Protein AF-A0A352CC94-F1 (afdb_monomer)

Sequence (134 aa):
MTLGPFAVESFPVRHPGGACGFVVEVGARRITFVTDHEHGDASADSIVCDRMVGADLVLYDATFTEAELAARKGWGHSTAEAALAFRQQSGAERMVLIHHEPSRVDADLAALEADITARDPRVRLARGGEKLAL

Nearest PDB structures (foldseek):
  4gcw-assembly1_A  TM=8.426E-01  e=3.635E-06  Bacillus subtilis subsp. subtilis str. 168
  1y44-assembly1_A  TM=7.702E-01  e=6.721E-07  Bacillus subtilis
  2cbn-assembly1_A-2  TM=8.608E-01  e=1.842E-05  Escherichia coli
  2fk6-assembly1_A-2  TM=8.107E-01  e=1.169E-05  Bacillus subtilis
  8z0p-assembly1_A  TM=7.702E-01  e=5.749E-04  Homo sapiens

Structure (mmCIF, N/CA/C/O backbone):
data_AF-A0A352CC94-F1
#
_entry.id   AF-A0A352CC94-F1
#
loop_
_atom_site.group_PDB
_atom_site.id
_atom_site.type_symbol
_atom_site.label_atom_id
_atom_site.label_alt_id
_atom_site.label_comp_id
_atom_site.label_asym_id
_atom_site.label_entity_id
_atom_site.label_seq_id
_atom_site.pdbx_PDB_ins_code
_atom_site.Cartn_x
_atom_site.Cartn_y
_atom_site.Cartn_z
_atom_site.occupancy
_atom_site.B_iso_or_equiv
_atom_site.auth_seq_id
_atom_site.auth_comp_id
_atom_site.auth_asym_id
_atom_site.auth_atom_id
_atom_site.pdbx_PDB_model_num
ATOM 1 N N . MET A 1 1 ? -7.612 14.797 13.114 1.00 93.69 1 MET A N 1
ATOM 2 C CA . MET A 1 1 ? -8.885 15.550 13.220 1.00 93.69 1 MET A CA 1
ATOM 3 C C . MET A 1 1 ? -10.036 14.572 13.39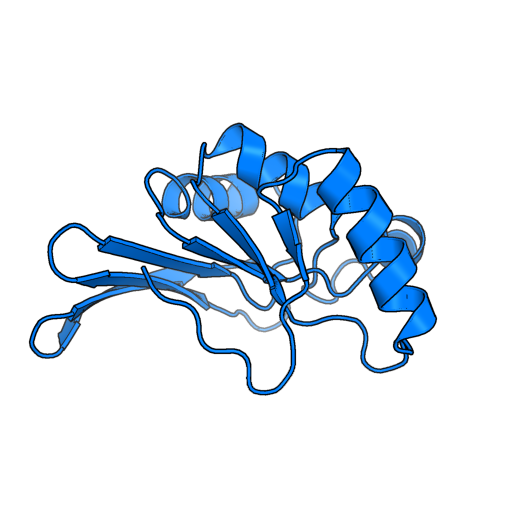3 1.00 93.69 1 MET A C 1
ATOM 5 O O . MET A 1 1 ? -9.864 13.406 13.066 1.00 93.69 1 MET A O 1
ATOM 9 N N . THR A 1 2 ? -11.195 15.024 13.865 1.00 96.75 2 THR A N 1
ATOM 10 C CA . THR A 1 2 ? -12.393 14.178 13.977 1.00 96.75 2 THR A CA 1
ATOM 11 C C . THR A 1 2 ? -13.471 14.697 13.035 1.00 96.75 2 THR A C 1
ATOM 13 O O . THR A 1 2 ? -13.747 15.895 13.020 1.00 96.75 2 THR A O 1
ATOM 16 N N . LEU A 1 3 ? -14.072 13.802 12.253 1.00 95.56 3 LEU A N 1
ATOM 17 C CA . LEU A 1 3 ? -15.152 14.082 11.311 1.00 95.56 3 LEU A CA 1
ATOM 18 C C . LEU A 1 3 ? -16.326 13.154 11.638 1.00 95.56 3 LEU A C 1
ATOM 20 O O . LEU A 1 3 ? -16.365 12.006 11.207 1.00 95.56 3 LEU A O 1
ATOM 24 N N . GLY A 1 4 ? -17.276 13.627 12.447 1.00 96.62 4 GLY A N 1
ATOM 25 C CA . GLY A 1 4 ? -18.355 12.773 12.951 1.00 96.62 4 GLY A CA 1
ATOM 26 C C . GLY A 1 4 ? -17.798 11.590 13.763 1.00 96.62 4 GLY A C 1
ATOM 27 O O . GLY A 1 4 ? -17.038 11.833 14.699 1.00 96.62 4 GLY A O 1
ATOM 28 N N . PRO A 1 5 ? -18.142 10.327 13.436 1.00 96.75 5 PRO A N 1
ATOM 29 C CA . PRO A 1 5 ? -17.634 9.156 14.154 1.00 96.75 5 PRO A CA 1
ATOM 30 C C . PRO A 1 5 ? -16.203 8.755 13.752 1.00 96.75 5 PRO A C 1
ATOM 32 O O . PRO A 1 5 ? -1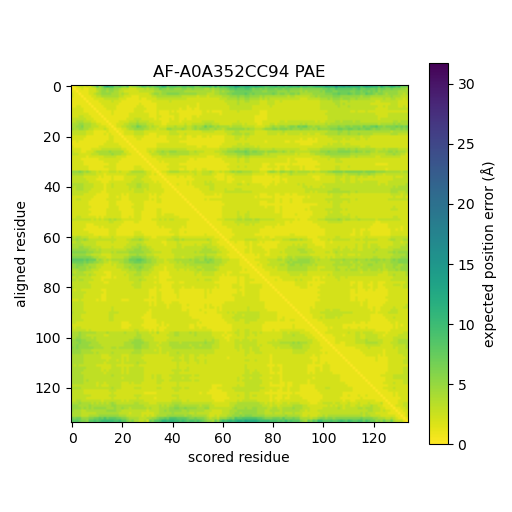5.682 7.783 14.295 1.00 96.75 5 PRO A O 1
ATOM 35 N N . PHE A 1 6 ? -15.584 9.455 12.795 1.00 97.94 6 PHE A N 1
ATOM 36 C CA . PHE A 1 6 ? -14.281 9.097 12.242 1.00 97.94 6 PHE A CA 1
ATOM 37 C C . PHE A 1 6 ? -13.164 9.929 12.874 1.00 97.94 6 PHE A C 1
ATOM 39 O O . PHE A 1 6 ? -13.202 11.162 12.823 1.00 97.94 6 PHE A O 1
ATOM 46 N N . ALA A 1 7 ? -12.139 9.272 13.411 1.00 98.31 7 ALA A N 1
ATOM 47 C CA . ALA A 1 7 ? -10.855 9.906 13.683 1.00 98.31 7 ALA A CA 1
ATOM 48 C C . ALA A 1 7 ? -9.952 9.740 12.455 1.00 98.31 7 ALA A C 1
ATOM 50 O O . ALA A 1 7 ? -9.798 8.639 11.937 1.00 98.31 7 ALA A O 1
ATOM 51 N N . VAL A 1 8 ? -9.395 10.845 11.961 1.00 98.38 8 VAL A N 1
ATOM 52 C CA . VAL A 1 8 ? -8.564 10.878 10.753 1.00 98.38 8 VAL A CA 1
ATOM 53 C C . VAL A 1 8 ? -7.216 11.512 11.076 1.00 98.38 8 VAL A C 1
ATOM 55 O O . VAL A 1 8 ? -7.152 12.669 11.507 1.00 98.38 8 VAL A O 1
ATOM 58 N N . GLU A 1 9 ? -6.139 10.777 10.842 1.00 98.25 9 GLU A N 1
ATOM 59 C CA . GLU A 1 9 ? -4.757 11.250 10.921 1.00 98.25 9 GLU A CA 1
ATOM 60 C C . GLU A 1 9 ? -4.141 11.219 9.521 1.00 98.25 9 GLU A C 1
ATOM 62 O O . GLU A 1 9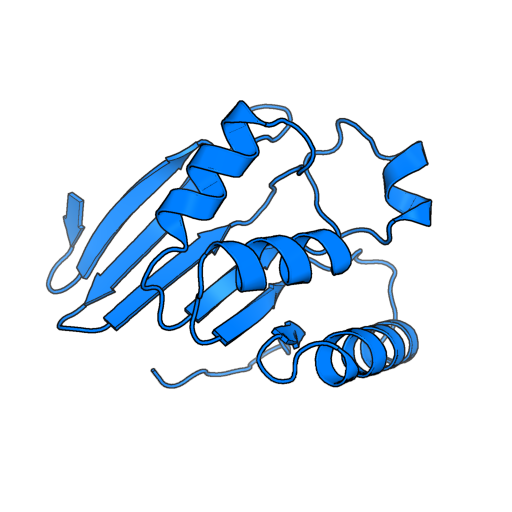 ? -4.288 10.236 8.807 1.00 98.25 9 GLU A O 1
ATOM 67 N N . SER A 1 10 ? -3.438 12.276 9.126 1.00 98.25 10 SER A N 1
ATOM 68 C CA . SER A 1 10 ? -2.575 12.256 7.941 1.00 98.25 10 SER A CA 1
ATOM 69 C C . SER A 1 10 ? -1.116 12.101 8.359 1.00 98.25 10 SER A C 1
ATOM 71 O O . SER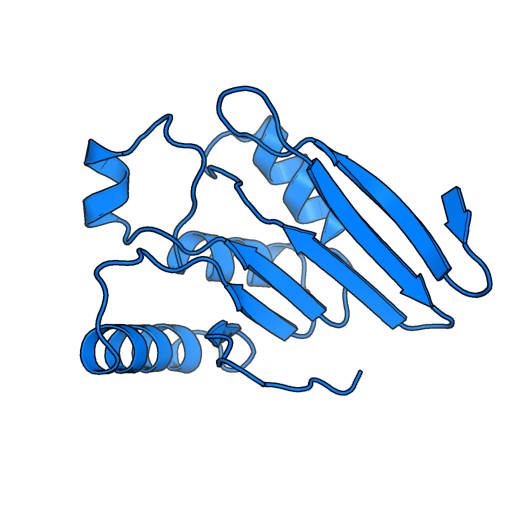 A 1 10 ? -0.705 12.701 9.354 1.00 98.25 10 SER A O 1
ATOM 73 N N . PHE A 1 11 ? -0.317 11.397 7.567 1.00 98.31 11 PHE A N 1
ATOM 74 C CA . PHE A 1 11 ? 1.129 11.265 7.767 1.00 98.31 11 PHE A CA 1
ATOM 75 C C . PHE A 1 11 ? 1.872 11.436 6.435 1.00 98.31 11 PHE A C 1
ATOM 77 O O . PHE A 1 11 ? 1.293 11.172 5.379 1.00 98.31 11 PHE A O 1
ATOM 84 N N . PRO A 1 12 ? 3.129 11.912 6.448 1.00 98.06 12 PRO A N 1
ATOM 85 C CA . PRO A 1 12 ? 3.893 12.076 5.219 1.00 98.06 12 PRO A CA 1
ATOM 86 C C . PRO A 1 12 ? 4.249 10.714 4.618 1.00 98.06 12 PRO A C 1
ATOM 88 O O . PRO A 1 12 ? 4.604 9.784 5.342 1.00 98.06 12 PRO A O 1
ATOM 91 N N . VAL A 1 13 ? 4.209 10.627 3.291 1.00 98.12 13 VAL A N 1
ATOM 92 C CA . VAL A 1 13 ? 4.804 9.523 2.528 1.00 98.12 13 VAL A CA 1
ATOM 93 C C . VAL A 1 13 ? 5.896 10.063 1.609 1.00 98.12 13 VAL A C 1
ATOM 95 O O . VAL A 1 13 ? 5.963 11.261 1.316 1.00 98.12 13 VAL A O 1
ATOM 98 N N . ARG A 1 14 ? 6.791 9.180 1.166 1.00 97.81 14 ARG A N 1
ATOM 99 C CA . ARG A 1 14 ? 7.884 9.539 0.258 1.00 97.81 14 ARG A CA 1
ATOM 100 C C . ARG A 1 14 ? 7.396 9.565 -1.192 1.00 97.81 14 ARG A C 1
ATOM 102 O O . ARG A 1 14 ? 7.322 8.518 -1.819 1.00 97.81 14 ARG A O 1
ATOM 109 N N . HIS A 1 15 ? 7.135 10.762 -1.713 1.00 97.19 15 HIS A N 1
ATOM 110 C CA . HIS A 1 15 ? 6.757 11.004 -3.108 1.00 97.19 15 HIS A CA 1
ATOM 111 C C . HIS A 1 15 ? 7.392 12.301 -3.635 1.00 97.19 15 HIS A C 1
ATOM 113 O O . HIS A 1 15 ? 7.494 13.273 -2.874 1.00 97.19 15 HIS A O 1
ATOM 119 N N . PRO A 1 16 ? 7.777 12.388 -4.920 1.00 95.94 16 PRO A N 1
ATOM 120 C CA . PRO A 1 16 ? 8.138 13.655 -5.553 1.00 95.94 16 PRO A CA 1
ATOM 121 C C . PRO A 1 16 ? 7.040 14.711 -5.390 1.00 95.94 16 PRO A C 1
ATOM 123 O O . PRO A 1 16 ? 5.868 14.450 -5.640 1.00 95.94 16 PRO A O 1
ATOM 126 N N . GLY A 1 17 ? 7.413 15.914 -4.954 1.00 93.69 17 GLY A N 1
ATOM 127 C CA . GLY A 1 17 ? 6.447 16.987 -4.675 1.00 93.69 17 GLY A CA 1
ATOM 128 C C . GLY A 1 17 ? 5.679 16.837 -3.354 1.00 93.69 17 GLY A C 1
ATOM 129 O O . GLY A 1 17 ? 4.968 17.763 -2.972 1.00 93.69 17 GLY A O 1
ATOM 130 N N . GLY A 1 18 ? 5.890 15.737 -2.625 1.00 93.88 18 GLY A N 1
ATOM 131 C CA . GLY A 1 18 ? 5.210 15.423 -1.375 1.00 93.88 18 GLY A CA 1
ATOM 132 C C . GLY A 1 18 ? 3.826 14.808 -1.589 1.00 93.88 18 GLY A C 1
ATOM 133 O O . GLY A 1 18 ? 3.093 15.174 -2.501 1.00 93.88 18 GLY A O 1
ATOM 134 N N . ALA A 1 19 ? 3.469 13.880 -0.707 1.00 96.62 19 ALA A N 1
ATOM 135 C CA . ALA A 1 19 ? 2.139 13.293 -0.609 1.00 96.62 19 ALA A CA 1
ATOM 136 C C . ALA A 1 19 ? 1.869 12.900 0.852 1.00 96.62 19 ALA A C 1
ATOM 138 O O . ALA A 1 19 ? 2.759 12.977 1.712 1.00 96.62 19 ALA A O 1
ATOM 139 N N . CYS A 1 20 ? 0.639 12.492 1.150 1.00 97.38 20 CYS A N 1
ATOM 140 C CA . CYS A 1 20 ? 0.277 11.988 2.466 1.00 97.38 20 CYS A CA 1
ATOM 141 C C . CYS A 1 20 ? -0.511 10.683 2.382 1.00 97.38 20 CYS A C 1
ATOM 143 O O . CYS A 1 20 ? -1.341 10.487 1.498 1.00 97.38 20 CYS A O 1
ATOM 145 N N . GLY A 1 21 ? -0.260 9.818 3.359 1.00 98.38 21 GLY A N 1
ATOM 146 C CA . GLY A 1 21 ? -1.147 8.723 3.705 1.00 98.38 21 GLY A CA 1
ATOM 147 C C . GLY A 1 21 ? -2.143 9.153 4.778 1.00 98.38 21 GLY A C 1
ATOM 148 O O . GLY A 1 21 ? -1.998 10.208 5.409 1.00 98.38 21 GLY A O 1
ATOM 149 N N . PHE A 1 22 ? -3.150 8.315 5.007 1.00 98.50 22 PHE A N 1
ATOM 150 C CA . PHE A 1 22 ? -4.188 8.558 6.006 1.00 98.50 22 PHE A CA 1
ATOM 151 C C . PHE A 1 22 ? -4.422 7.335 6.880 1.00 98.50 22 PHE A C 1
ATOM 153 O O . PHE A 1 22 ? -4.489 6.217 6.385 1.00 98.50 22 PHE A O 1
ATOM 160 N N . VAL A 1 23 ? -4.615 7.547 8.175 1.00 98.69 23 VAL A N 1
ATOM 161 C CA . VAL A 1 23 ? -5.233 6.573 9.073 1.00 98.69 23 VAL A CA 1
ATOM 162 C C . VAL A 1 23 ? -6.651 7.043 9.361 1.00 98.69 23 VAL A C 1
ATOM 164 O O . VAL A 1 23 ? -6.862 8.203 9.719 1.00 98.69 23 VAL A O 1
ATOM 167 N N . VAL A 1 24 ? -7.617 6.145 9.205 1.00 98.50 24 VAL A N 1
ATOM 168 C CA . VAL A 1 24 ? -9.025 6.378 9.521 1.00 98.50 24 VAL A CA 1
ATOM 169 C C . VAL A 1 24 ? -9.474 5.348 10.542 1.00 98.50 24 VAL A C 1
ATOM 171 O O . VAL A 1 24 ? -9.417 4.146 10.288 1.00 98.50 24 VAL A O 1
ATOM 174 N N . GLU A 1 25 ? -9.960 5.823 11.680 1.00 98.38 25 GLU A N 1
ATOM 175 C CA . GLU A 1 25 ? -10.480 4.988 12.755 1.00 98.38 25 GLU A CA 1
ATOM 176 C C . GLU A 1 25 ? -11.963 5.265 12.989 1.00 98.38 25 GLU A C 1
ATOM 178 O O . GLU A 1 25 ? -12.409 6.416 12.993 1.00 98.38 25 GLU A O 1
ATOM 183 N N . VAL A 1 26 ? -12.735 4.199 13.197 1.00 96.88 26 VAL A N 1
ATOM 184 C CA . VAL A 1 26 ? -14.157 4.261 13.551 1.00 96.88 26 VAL A CA 1
ATOM 185 C C . VAL A 1 26 ? -14.513 3.115 14.490 1.00 96.88 26 VAL A C 1
ATOM 187 O O . VAL A 1 26 ? -14.405 1.936 14.150 1.00 96.88 26 VAL A O 1
ATOM 190 N N . GLY A 1 27 ? -14.948 3.454 15.705 1.00 95.19 27 GLY A N 1
ATOM 191 C CA . GLY A 1 27 ? -15.145 2.456 16.756 1.00 95.19 27 GLY A CA 1
ATOM 192 C C . GLY A 1 27 ? -13.845 1.698 17.039 1.00 95.19 27 GLY A C 1
ATOM 193 O O . GLY A 1 27 ? -12.853 2.310 17.415 1.00 95.19 27 GLY A O 1
ATOM 194 N N . ALA A 1 28 ? -13.860 0.377 16.849 1.00 95.44 28 ALA A N 1
ATOM 195 C CA . ALA A 1 28 ? -12.685 -0.484 17.011 1.00 95.44 28 ALA A CA 1
ATOM 196 C C . ALA A 1 28 ? -11.955 -0.791 15.689 1.00 95.44 28 ALA A C 1
ATOM 198 O O . ALA A 1 28 ? -11.066 -1.635 15.685 1.00 95.44 28 ALA A O 1
ATOM 199 N N . ARG A 1 29 ? -12.359 -0.168 14.572 1.00 97.69 29 ARG A N 1
ATOM 200 C CA . ARG A 1 29 ? -11.790 -0.424 13.243 1.00 97.69 29 ARG A CA 1
ATOM 201 C C . ARG A 1 29 ? -10.787 0.642 12.850 1.00 97.69 29 ARG A C 1
ATOM 203 O O . ARG A 1 29 ? -11.046 1.824 13.074 1.00 97.69 29 ARG A O 1
ATOM 210 N N . ARG A 1 30 ? -9.707 0.226 12.194 1.00 98.25 30 ARG A N 1
ATOM 211 C CA . ARG A 1 30 ? -8.605 1.064 11.723 1.00 98.25 30 ARG A CA 1
ATOM 212 C C . ARG A 1 30 ? -8.219 0.707 10.289 1.00 98.25 30 ARG A C 1
ATOM 214 O O . ARG A 1 30 ? -7.871 -0.432 9.986 1.00 98.25 30 ARG A O 1
ATOM 221 N N . ILE A 1 31 ? -8.250 1.705 9.411 1.00 98.50 31 ILE A N 1
ATOM 222 C CA . ILE A 1 31 ? -7.849 1.595 8.006 1.00 98.50 31 ILE A CA 1
ATOM 223 C C . ILE A 1 31 ? -6.663 2.519 7.764 1.00 98.50 31 ILE A C 1
ATOM 225 O O . ILE A 1 31 ? -6.732 3.694 8.122 1.00 98.50 31 ILE A O 1
ATOM 229 N N . THR A 1 32 ? -5.622 2.024 7.102 1.00 98.75 32 THR A N 1
ATOM 230 C CA . THR A 1 32 ? -4.474 2.843 6.697 1.00 98.75 32 THR A CA 1
ATOM 231 C C . THR A 1 32 ? -4.375 2.906 5.176 1.00 98.75 32 THR A C 1
ATOM 233 O O . THR A 1 32 ? -4.317 1.888 4.497 1.00 98.75 32 THR A O 1
ATOM 236 N N . PHE A 1 33 ? -4.358 4.115 4.631 1.00 98.38 33 PHE A N 1
ATOM 237 C CA . PHE A 1 33 ? -4.185 4.419 3.218 1.00 98.38 33 PHE A CA 1
ATOM 238 C C . PHE A 1 33 ? -2.750 4.887 2.992 1.00 98.38 33 PHE A C 1
ATOM 240 O O . PHE A 1 33 ? -2.323 5.886 3.571 1.00 98.38 33 PHE A O 1
ATOM 247 N N . VAL A 1 34 ? -2.023 4.169 2.144 1.00 98.38 34 VAL A N 1
ATOM 248 C CA . VAL A 1 34 ? -0.647 4.451 1.734 1.00 98.38 34 VAL A CA 1
ATOM 249 C C . VAL A 1 34 ? -0.608 4.436 0.208 1.00 98.38 34 VAL A C 1
ATOM 251 O O . VAL A 1 34 ? -0.243 3.445 -0.418 1.00 98.38 34 VAL A O 1
ATOM 254 N N . THR A 1 35 ? -1.059 5.525 -0.399 1.00 93.88 35 THR A N 1
ATOM 255 C CA . THR A 1 35 ? -0.897 5.773 -1.838 1.00 93.88 35 THR A CA 1
ATOM 256 C C . THR A 1 35 ? 0.409 6.511 -2.080 1.00 93.88 35 THR A C 1
ATOM 258 O O . THR A 1 35 ? 0.853 7.228 -1.181 1.00 93.88 35 THR A O 1
ATOM 261 N N . ASP A 1 36 ? 0.975 6.398 -3.283 1.00 95.94 36 ASP A N 1
ATOM 262 C CA . ASP A 1 36 ? 2.041 7.291 -3.741 1.00 95.94 36 ASP A CA 1
ATOM 263 C C . ASP A 1 36 ? 3.232 7.307 -2.763 1.00 95.94 36 ASP A C 1
ATOM 265 O O . ASP A 1 36 ? 3.682 8.352 -2.298 1.00 95.94 36 ASP A O 1
ATOM 269 N N . HIS A 1 37 ? 3.710 6.120 -2.382 1.00 97.81 37 HIS A N 1
ATOM 270 C CA . HIS A 1 37 ? 4.876 5.960 -1.518 1.00 97.81 37 HIS A CA 1
ATOM 271 C C . HIS A 1 37 ? 5.976 5.172 -2.227 1.00 97.81 37 HIS A C 1
ATOM 273 O O . HIS A 1 37 ? 5.762 4.036 -2.633 1.00 97.81 37 HIS A O 1
ATOM 279 N N . GLU A 1 38 ? 7.179 5.741 -2.298 1.00 98.00 38 GLU A N 1
ATOM 280 C CA . GLU A 1 38 ? 8.391 5.033 -2.707 1.00 98.00 38 GLU A CA 1
ATOM 281 C C . GLU A 1 38 ? 9.125 4.474 -1.491 1.00 98.00 38 GLU A C 1
ATOM 283 O O . GLU A 1 38 ? 9.776 5.222 -0.745 1.00 98.00 38 GLU A O 1
ATOM 288 N N . HIS A 1 39 ? 9.052 3.157 -1.326 1.00 97.44 39 HIS A N 1
ATOM 289 C CA . HIS A 1 39 ? 9.799 2.440 -0.298 1.00 97.44 39 HIS A CA 1
ATOM 290 C C . HIS A 1 39 ? 11.321 2.485 -0.532 1.00 97.44 39 HIS A C 1
ATOM 292 O O . HIS A 1 39 ? 11.814 2.852 -1.606 1.00 97.44 39 HIS A O 1
ATOM 298 N N . GLY A 1 40 ? 12.085 2.084 0.481 1.00 96.25 40 GLY A N 1
ATOM 29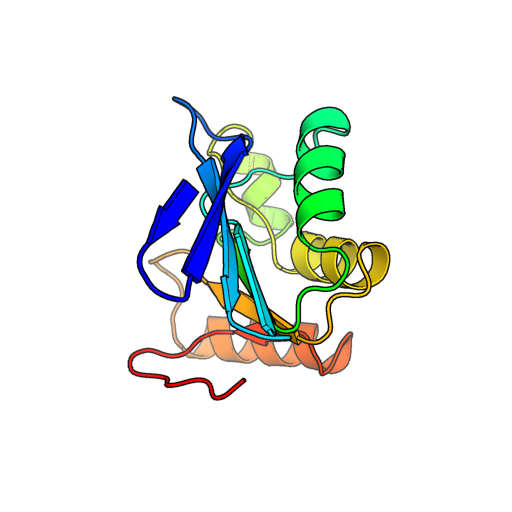9 C CA . GLY A 1 40 ? 13.543 1.985 0.433 1.00 96.25 40 GLY A CA 1
ATOM 300 C C . GLY A 1 40 ? 14.271 3.155 1.093 1.00 96.25 40 GLY A C 1
ATOM 301 O O . GLY A 1 40 ? 15.501 3.199 1.049 1.00 96.25 40 GLY A O 1
ATOM 302 N N . ASP A 1 41 ? 13.543 4.083 1.720 1.00 97.25 41 ASP A N 1
ATOM 303 C CA . ASP A 1 41 ? 14.115 5.067 2.639 1.00 97.25 41 ASP A CA 1
ATOM 304 C C . ASP A 1 41 ? 13.733 4.702 4.072 1.00 97.25 41 ASP A C 1
ATOM 306 O O . ASP A 1 41 ? 12.566 4.768 4.443 1.00 97.25 41 ASP A O 1
ATOM 310 N N . ALA A 1 42 ? 14.720 4.368 4.904 1.00 97.69 42 ALA A N 1
ATOM 311 C CA . ALA A 1 42 ? 14.464 3.842 6.244 1.00 97.69 42 ALA A CA 1
ATOM 312 C C . ALA A 1 42 ? 13.608 4.772 7.125 1.00 97.69 42 ALA A C 1
ATOM 314 O O . ALA A 1 42 ? 12.839 4.292 7.959 1.00 97.69 42 ALA A O 1
ATOM 315 N N . SER A 1 43 ? 13.729 6.093 6.958 1.00 97.69 43 SER A N 1
ATOM 316 C CA . SER A 1 43 ? 12.972 7.050 7.766 1.00 97.69 43 SER A CA 1
ATOM 317 C C . SER A 1 43 ? 11.509 7.128 7.331 1.00 97.69 43 SER A C 1
ATOM 319 O O . SER A 1 43 ? 10.614 7.071 8.176 1.00 97.69 43 SER A O 1
ATOM 321 N N . ALA A 1 44 ? 11.259 7.190 6.022 1.00 97.69 44 ALA A N 1
ATOM 322 C CA . ALA A 1 44 ? 9.913 7.192 5.466 1.00 97.69 44 ALA A CA 1
ATOM 323 C C . ALA A 1 44 ? 9.213 5.846 5.691 1.00 97.69 44 ALA A C 1
ATOM 325 O O . ALA A 1 44 ? 8.064 5.814 6.132 1.00 97.69 44 ALA A O 1
ATOM 326 N N . ASP A 1 45 ? 9.928 4.747 5.462 1.00 98.44 45 ASP A N 1
ATOM 327 C CA . ASP A 1 45 ? 9.426 3.387 5.622 1.00 98.44 45 ASP A CA 1
ATOM 328 C C . ASP A 1 45 ? 9.013 3.126 7.079 1.00 98.44 45 ASP A C 1
ATOM 330 O O . ASP A 1 45 ? 7.956 2.549 7.331 1.00 98.44 45 ASP A O 1
ATOM 334 N N . SER A 1 46 ? 9.785 3.613 8.061 1.00 98.44 46 SER A N 1
ATOM 335 C CA . SER A 1 46 ? 9.413 3.507 9.480 1.00 98.44 46 SER A CA 1
ATOM 336 C C . SER A 1 46 ? 8.100 4.230 9.781 1.00 98.44 46 SER A C 1
ATOM 338 O O . SER A 1 46 ? 7.238 3.666 10.449 1.00 98.44 46 SER A O 1
ATOM 340 N N . ILE A 1 47 ? 7.913 5.450 9.263 1.00 98.44 47 ILE A N 1
ATOM 341 C CA . ILE A 1 47 ? 6.678 6.225 9.468 1.00 98.44 47 ILE A CA 1
ATOM 342 C C . ILE A 1 47 ? 5.472 5.467 8.905 1.00 98.44 47 ILE A C 1
ATOM 344 O O . ILE A 1 47 ? 4.438 5.362 9.568 1.00 98.44 47 ILE A O 1
ATOM 348 N N . VAL A 1 48 ? 5.609 4.923 7.694 1.00 98.62 48 VAL A N 1
ATOM 349 C CA . VAL A 1 48 ? 4.558 4.146 7.030 1.00 98.62 48 VAL A CA 1
ATOM 350 C C . VAL A 1 48 ? 4.246 2.877 7.819 1.00 98.62 48 VAL A C 1
ATOM 352 O O . VAL A 1 48 ? 3.084 2.629 8.148 1.00 98.62 48 VAL A O 1
ATOM 355 N N . CYS A 1 49 ? 5.272 2.108 8.187 1.00 98.44 49 CYS A N 1
ATOM 356 C CA . CYS A 1 49 ? 5.109 0.868 8.934 1.00 98.44 49 CYS A CA 1
ATOM 357 C C . CYS A 1 49 ? 4.417 1.102 10.285 1.00 98.44 49 CYS A C 1
ATOM 359 O O . CYS A 1 49 ? 3.476 0.381 10.620 1.00 98.44 49 CYS A O 1
ATOM 361 N N . ASP A 1 50 ? 4.812 2.140 11.026 1.00 98.56 50 ASP A N 1
ATOM 362 C CA . ASP A 1 50 ? 4.214 2.490 12.319 1.00 98.56 50 ASP A CA 1
ATOM 363 C C . ASP A 1 50 ? 2.718 2.806 12.195 1.00 98.56 50 ASP A C 1
ATOM 365 O O . ASP A 1 50 ? 1.928 2.497 13.088 1.00 98.56 50 ASP A O 1
ATOM 369 N N . ARG A 1 51 ? 2.291 3.410 11.080 1.00 98.62 51 ARG A N 1
ATOM 370 C CA . ARG A 1 51 ? 0.875 3.727 10.837 1.00 98.62 51 ARG A CA 1
ATOM 371 C C . ARG A 1 51 ? 0.046 2.536 10.383 1.00 98.62 51 ARG A C 1
ATOM 373 O O . ARG A 1 51 ? -1.180 2.583 10.513 1.00 98.62 51 ARG A O 1
ATOM 380 N N . MET A 1 52 ? 0.688 1.470 9.925 1.00 98.56 52 MET A N 1
ATOM 381 C CA . MET A 1 52 ? 0.041 0.205 9.5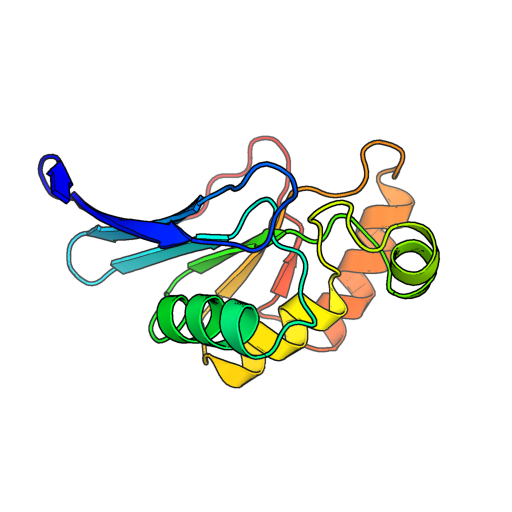79 1.00 98.56 52 MET A CA 1
ATOM 382 C C . MET A 1 52 ? -0.159 -0.722 10.785 1.00 98.56 52 MET A C 1
ATOM 384 O O . MET A 1 52 ? -0.985 -1.633 10.713 1.00 98.56 52 MET A O 1
ATOM 388 N N . VAL A 1 53 ? 0.550 -0.500 11.898 1.00 98.31 53 VAL A N 1
ATOM 389 C CA . VAL A 1 53 ? 0.387 -1.305 13.118 1.00 98.31 53 VAL A CA 1
ATOM 390 C C . VAL A 1 53 ? -1.058 -1.224 13.617 1.00 98.31 53 VAL A C 1
ATOM 392 O O . VAL A 1 53 ? -1.614 -0.140 13.799 1.00 98.31 53 VAL A O 1
ATOM 395 N N . GLY A 1 54 ? -1.664 -2.394 13.837 1.00 96.38 54 GLY A N 1
ATOM 396 C CA . GLY A 1 54 ? -3.041 -2.520 14.322 1.00 96.38 54 GLY A CA 1
ATOM 397 C C . GLY A 1 54 ? -4.125 -2.201 13.288 1.00 96.38 54 GLY A C 1
ATOM 398 O O . GLY A 1 54 ? -5.287 -2.102 13.667 1.00 96.38 54 GLY A O 1
ATOM 399 N N . ALA A 1 55 ? -3.782 -2.021 12.008 1.00 98.44 55 ALA A N 1
ATOM 400 C CA . ALA A 1 55 ? -4.777 -1.811 10.961 1.00 98.44 55 ALA A CA 1
ATOM 401 C C . ALA A 1 55 ? -5.527 -3.114 10.617 1.00 98.44 55 ALA A C 1
ATOM 403 O O . ALA A 1 55 ? -4.904 -4.134 10.305 1.00 98.44 55 ALA A O 1
ATOM 404 N N . ASP A 1 56 ? -6.863 -3.056 10.593 1.00 98.56 56 ASP A N 1
ATOM 405 C CA . ASP A 1 56 ? -7.732 -4.110 10.045 1.00 98.56 56 ASP A CA 1
ATOM 406 C C . ASP A 1 56 ? -7.567 -4.230 8.519 1.00 98.56 56 ASP A C 1
ATOM 408 O O . ASP A 1 56 ? -7.767 -5.294 7.921 1.00 98.56 56 ASP A O 1
ATOM 412 N N . LEU A 1 57 ? -7.251 -3.106 7.868 1.00 98.56 57 LEU A N 1
ATOM 413 C CA . LEU A 1 57 ? -7.057 -3.009 6.428 1.00 98.56 57 LEU A CA 1
ATOM 414 C C . LEU A 1 57 ? -6.026 -1.939 6.084 1.00 98.56 57 LEU A C 1
ATOM 416 O O . LEU A 1 57 ? -6.135 -0.793 6.516 1.00 98.56 57 LEU A O 1
ATOM 420 N N . VAL A 1 58 ? -5.083 -2.297 5.221 1.00 98.81 58 VAL A N 1
ATOM 421 C CA . VAL A 1 58 ? -4.177 -1.349 4.572 1.00 98.81 58 VAL A CA 1
ATOM 422 C C . VAL A 1 58 ? -4.463 -1.314 3.075 1.00 98.81 58 VAL A C 1
ATOM 424 O O . VAL A 1 58 ? -4.505 -2.365 2.438 1.00 98.81 58 VAL A O 1
ATOM 427 N N . LEU A 1 59 ? -4.645 -0.121 2.513 1.00 98.69 59 LEU A N 1
ATOM 428 C CA . LEU A 1 59 ? -4.602 0.105 1.070 1.00 98.69 59 LEU A CA 1
ATOM 429 C C . LEU A 1 59 ? -3.213 0.625 0.710 1.00 98.69 59 LEU A C 1
ATOM 431 O O . LEU A 1 59 ? -2.826 1.675 1.216 1.00 98.69 59 LEU A O 1
ATOM 435 N N . TYR A 1 60 ? -2.466 -0.110 -0.110 1.00 98.69 60 TYR A N 1
ATOM 436 C CA . TYR A 1 60 ? -1.041 0.152 -0.344 1.00 98.69 60 TYR A CA 1
ATOM 437 C C . TYR A 1 60 ? -0.704 0.255 -1.839 1.00 98.69 60 TYR A C 1
ATOM 439 O O . TYR A 1 60 ? -1.226 -0.517 -2.643 1.00 98.69 60 TYR A O 1
ATOM 447 N N . ASP A 1 61 ? 0.167 1.195 -2.203 1.00 97.31 61 ASP A N 1
ATOM 448 C CA . ASP A 1 61 ? 0.717 1.370 -3.553 1.00 97.31 61 ASP A CA 1
ATOM 449 C C . ASP A 1 61 ? 1.562 0.166 -3.999 1.00 97.31 61 ASP A C 1
ATOM 451 O O . ASP A 1 61 ? 2.526 -0.208 -3.336 1.00 97.31 61 ASP A O 1
ATOM 455 N N . ALA A 1 62 ? 1.241 -0.418 -5.153 1.00 95.50 62 ALA A N 1
ATOM 456 C CA . ALA A 1 62 ? 2.068 -1.450 -5.784 1.00 95.50 62 ALA A CA 1
ATOM 457 C C . ALA A 1 62 ? 2.223 -1.206 -7.293 1.00 95.50 62 ALA A C 1
ATOM 459 O O . ALA A 1 62 ? 1.996 -2.094 -8.130 1.00 95.50 62 ALA A O 1
ATOM 460 N N . THR A 1 63 ? 2.572 0.030 -7.651 1.00 97.44 63 THR A N 1
ATOM 461 C CA . THR A 1 63 ? 2.636 0.461 -9.052 1.00 97.44 63 THR A CA 1
ATOM 462 C C . THR A 1 63 ? 3.644 -0.349 -9.848 1.00 97.44 63 THR A C 1
ATOM 464 O O . THR A 1 63 ? 3.33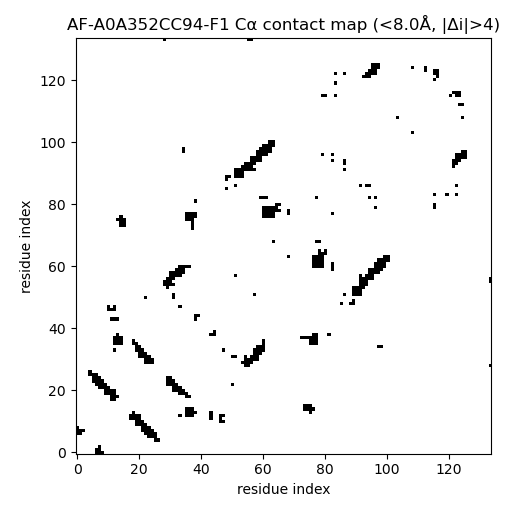4 -0.775 -10.957 1.00 97.44 63 THR A O 1
ATOM 467 N N . PHE A 1 64 ? 4.821 -0.642 -9.298 1.00 96.75 64 PHE A N 1
ATOM 468 C CA . PHE A 1 64 ? 5.934 -1.244 -10.034 1.00 96.75 64 PHE A CA 1
ATOM 469 C C . PHE A 1 64 ? 6.227 -2.680 -9.602 1.00 96.75 64 PHE A C 1
ATOM 471 O O . PHE A 1 64 ? 5.867 -3.119 -8.518 1.00 96.75 64 PHE A O 1
ATOM 478 N N . THR A 1 65 ? 6.863 -3.436 -10.487 1.00 93.81 65 THR A N 1
ATOM 479 C CA . THR A 1 65 ? 7.624 -4.633 -10.113 1.00 93.81 65 THR A CA 1
ATOM 480 C C . THR A 1 65 ? 9.026 -4.224 -9.662 1.00 93.81 65 THR A C 1
ATOM 482 O O . THR A 1 65 ? 9.503 -3.142 -10.015 1.00 93.81 65 THR A O 1
ATOM 485 N N . GLU A 1 66 ? 9.734 -5.097 -8.945 1.00 92.06 66 GLU A N 1
ATOM 486 C CA . GLU A 1 66 ? 11.139 -4.860 -8.565 1.00 92.06 66 GLU A CA 1
ATOM 487 C C . GLU A 1 66 ? 12.039 -4.533 -9.771 1.00 92.06 66 GLU A C 1
ATOM 489 O O . GLU A 1 66 ? 12.896 -3.648 -9.708 1.00 92.06 66 GLU A O 1
ATOM 494 N N . ALA A 1 67 ? 11.813 -5.203 -10.906 1.00 91.75 67 ALA A N 1
ATOM 495 C CA . ALA A 1 67 ? 12.567 -4.963 -12.135 1.00 91.75 67 ALA A CA 1
ATOM 496 C C . ALA A 1 67 ? 12.306 -3.564 -12.721 1.00 91.75 67 ALA A C 1
ATOM 498 O O . ALA A 1 67 ? 13.229 -2.908 -13.206 1.00 91.75 67 ALA A O 1
ATOM 499 N N . GLU A 1 68 ? 11.060 -3.090 -12.662 1.00 94.19 68 GLU A N 1
ATOM 500 C CA . GLU A 1 68 ? 10.676 -1.759 -13.139 1.00 94.19 68 GLU A CA 1
ATOM 501 C C . GLU A 1 68 ? 11.171 -0.648 -12.210 1.00 94.19 68 GLU A C 1
ATOM 503 O O . GLU A 1 68 ? 11.610 0.403 -12.686 1.00 94.19 68 GLU A O 1
ATOM 508 N N . LEU A 1 69 ? 11.144 -0.881 -10.894 1.00 93.62 69 LEU A N 1
ATOM 509 C CA . LEU A 1 69 ? 11.542 0.104 -9.891 1.00 93.62 69 LEU A CA 1
ATOM 510 C C . LEU A 1 69 ? 12.971 0.601 -10.121 1.00 93.62 69 LEU A C 1
ATOM 512 O O . LEU A 1 69 ? 13.232 1.789 -9.962 1.00 93.62 69 LEU A O 1
ATOM 516 N N . ALA A 1 70 ? 13.890 -0.263 -10.560 1.00 90.69 70 ALA A N 1
ATOM 517 C CA . ALA A 1 70 ? 15.275 0.118 -10.838 1.00 90.69 70 ALA A CA 1
ATOM 518 C C . ALA A 1 70 ? 15.396 1.299 -11.822 1.00 90.69 70 ALA A C 1
ATOM 520 O O . ALA A 1 70 ? 16.246 2.169 -11.626 1.00 90.69 70 ALA A O 1
ATOM 521 N N . ALA A 1 71 ? 14.532 1.351 -12.841 1.00 94.88 71 ALA A N 1
ATOM 522 C CA . ALA A 1 71 ? 14.490 2.429 -13.832 1.00 94.88 71 ALA A CA 1
ATOM 523 C C . ALA A 1 71 ? 13.550 3.586 -13.442 1.00 94.88 71 ALA A C 1
ATOM 525 O O . ALA A 1 71 ? 13.584 4.639 -14.077 1.00 94.88 71 ALA A O 1
ATOM 526 N N . ARG A 1 72 ? 12.716 3.397 -12.413 1.00 95.44 72 ARG A N 1
ATOM 527 C CA . ARG A 1 72 ? 11.682 4.342 -11.963 1.00 95.44 72 ARG A CA 1
ATOM 528 C C . ARG A 1 72 ? 11.915 4.852 -10.532 1.00 95.44 72 ARG A C 1
ATOM 530 O O . ARG A 1 72 ? 11.006 5.387 -9.908 1.00 95.44 72 ARG A O 1
ATOM 537 N N . LYS A 1 73 ? 13.133 4.714 -9.992 1.00 94.62 73 LYS A N 1
ATOM 538 C CA . LYS A 1 73 ? 13.501 5.311 -8.697 1.00 94.62 73 LYS A CA 1
ATOM 539 C C . LYS A 1 73 ? 13.302 6.823 -8.730 1.00 94.62 73 LYS A C 1
ATOM 541 O O . LYS A 1 73 ? 13.636 7.479 -9.717 1.00 94.62 73 LYS A O 1
ATOM 546 N N . GLY A 1 74 ? 12.801 7.378 -7.635 1.00 96.06 74 GLY A N 1
ATOM 547 C CA . GLY A 1 74 ? 12.431 8.783 -7.539 1.00 96.06 74 GLY A CA 1
ATOM 548 C C . GLY A 1 74 ? 11.098 9.125 -8.203 1.00 96.06 74 GLY A C 1
ATOM 549 O O . GLY A 1 74 ? 10.841 10.309 -8.380 1.00 96.06 74 GLY A O 1
ATOM 550 N N . TRP A 1 75 ? 10.280 8.147 -8.604 1.00 97.31 75 TRP A N 1
ATOM 551 C CA . TRP A 1 75 ? 8.938 8.397 -9.148 1.00 97.31 75 TRP A CA 1
ATOM 552 C C . TRP A 1 75 ? 7.852 8.364 -8.077 1.00 97.31 75 TRP A C 1
ATOM 554 O O . TRP A 1 75 ? 6.749 8.804 -8.364 1.00 97.31 75 TRP A O 1
ATOM 564 N N . GLY A 1 76 ? 8.157 7.912 -6.855 1.00 97.19 76 GLY A N 1
ATOM 565 C CA . GLY A 1 76 ? 7.194 7.966 -5.758 1.00 97.19 76 GLY A CA 1
ATOM 566 C C . GLY A 1 76 ? 6.342 6.714 -5.554 1.00 97.19 76 GLY A C 1
ATOM 567 O O . GLY A 1 76 ? 5.401 6.776 -4.778 1.00 97.19 76 GLY A O 1
ATOM 568 N N . HIS A 1 77 ? 6.660 5.584 -6.187 1.00 97.81 77 HIS A N 1
ATOM 569 C CA . HIS A 1 77 ? 5.815 4.387 -6.118 1.00 97.81 77 HIS A CA 1
ATOM 570 C C . HIS A 1 77 ? 6.537 3.143 -5.611 1.00 97.81 77 HIS A C 1
ATOM 572 O O . HIS A 1 77 ? 7.769 3.060 -5.611 1.00 97.81 77 HIS A O 1
ATOM 578 N N . SER A 1 78 ? 5.736 2.158 -5.212 1.00 97.81 78 SER A N 1
ATOM 579 C CA . SER A 1 78 ? 6.174 0.956 -4.522 1.00 97.81 78 SER A CA 1
ATOM 580 C C . SER A 1 78 ? 5.939 -0.318 -5.327 1.00 97.81 78 SER A C 1
ATOM 582 O O . SER A 1 78 ? 5.423 -0.302 -6.448 1.00 97.81 78 SER A O 1
ATOM 584 N N . THR A 1 79 ? 6.372 -1.436 -4.744 1.00 97.88 79 THR A N 1
ATOM 585 C CA . THR A 1 79 ? 6.255 -2.778 -5.312 1.00 97.88 79 THR A CA 1
ATOM 586 C C . THR A 1 79 ? 5.381 -3.667 -4.441 1.00 97.88 79 THR A C 1
ATOM 588 O O . THR A 1 79 ? 5.156 -3.405 -3.255 1.00 97.88 79 THR A O 1
ATOM 591 N N . ALA A 1 80 ? 4.880 -4.749 -5.031 1.00 97.38 80 ALA A N 1
ATOM 592 C CA . ALA A 1 80 ? 4.091 -5.722 -4.292 1.00 97.38 80 ALA A CA 1
ATOM 593 C C . ALA A 1 80 ? 4.946 -6.487 -3.259 1.00 97.38 80 ALA A C 1
ATOM 595 O O . ALA A 1 80 ? 4.461 -6.870 -2.195 1.00 97.38 80 ALA A O 1
ATOM 596 N N . GLU A 1 81 ? 6.241 -6.653 -3.527 1.00 97.44 81 GLU A N 1
ATOM 597 C CA . GLU A 1 81 ? 7.227 -7.219 -2.612 1.00 97.44 81 GLU A CA 1
ATOM 598 C C . GLU A 1 81 ? 7.437 -6.344 -1.376 1.00 97.44 81 GLU A C 1
ATOM 600 O O . GLU A 1 81 ? 7.450 -6.866 -0.257 1.00 97.44 81 GLU A O 1
ATOM 605 N N . ALA A 1 82 ? 7.53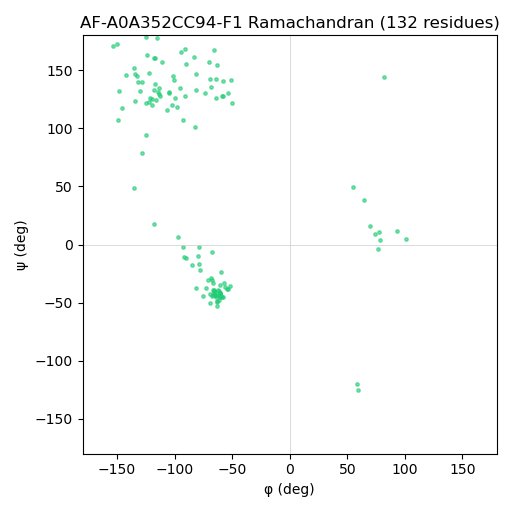6 -5.024 -1.552 1.00 97.88 82 ALA A N 1
ATOM 606 C CA . ALA A 1 82 ? 7.572 -4.090 -0.433 1.00 97.88 82 ALA A CA 1
ATOM 607 C C . ALA A 1 82 ? 6.290 -4.178 0.400 1.00 97.88 82 ALA A C 1
ATOM 609 O O . ALA A 1 82 ? 6.347 -4.218 1.628 1.00 97.88 82 ALA A O 1
ATOM 610 N N . ALA A 1 83 ? 5.136 -4.291 -0.259 1.00 98.06 83 ALA A N 1
ATOM 611 C CA . ALA A 1 83 ? 3.851 -4.445 0.410 1.00 98.06 83 ALA A CA 1
ATOM 612 C C . ALA A 1 83 ? 3.817 -5.690 1.321 1.00 98.06 83 ALA A C 1
ATOM 614 O O . ALA A 1 83 ? 3.426 -5.599 2.487 1.00 98.06 83 ALA A O 1
ATOM 615 N N . LEU A 1 84 ? 4.311 -6.837 0.835 1.00 98.38 84 LEU A N 1
ATOM 616 C CA . LEU A 1 84 ? 4.462 -8.060 1.636 1.00 98.38 84 LEU A CA 1
ATOM 617 C C . LEU A 1 84 ? 5.365 -7.835 2.861 1.00 98.38 84 LEU A C 1
ATOM 619 O O . LEU A 1 84 ? 5.002 -8.227 3.973 1.00 98.38 84 LEU A O 1
ATOM 623 N N . ALA A 1 85 ? 6.508 -7.167 2.679 1.00 98.25 85 ALA A N 1
ATOM 624 C CA . ALA A 1 85 ? 7.437 -6.867 3.768 1.00 98.25 85 ALA A CA 1
ATOM 625 C C . ALA A 1 85 ? 6.801 -5.952 4.829 1.00 98.25 85 ALA A C 1
ATOM 627 O O . ALA A 1 85 ? 6.814 -6.282 6.018 1.00 98.25 85 ALA A O 1
ATOM 628 N N . PHE A 1 86 ? 6.165 -4.852 4.416 1.00 98.50 86 PHE A N 1
ATOM 629 C CA . PHE A 1 86 ? 5.472 -3.945 5.331 1.00 98.50 86 PHE A CA 1
ATOM 630 C C . PHE A 1 86 ? 4.318 -4.626 6.059 1.00 98.50 86 PHE A C 1
ATOM 632 O O . PHE A 1 86 ? 4.109 -4.393 7.252 1.00 98.50 86 PHE A O 1
ATOM 639 N N . ARG A 1 87 ? 3.560 -5.488 5.377 1.00 98.31 87 ARG A N 1
ATOM 640 C CA . ARG A 1 87 ? 2.462 -6.229 5.998 1.00 98.31 87 ARG A CA 1
ATOM 641 C C . ARG A 1 87 ? 2.971 -7.183 7.074 1.00 98.31 87 ARG A C 1
ATOM 643 O O . ARG A 1 87 ? 2.395 -7.235 8.161 1.00 98.31 87 ARG A O 1
ATOM 650 N N . GLN A 1 88 ? 4.056 -7.901 6.793 1.00 98.12 88 GLN A N 1
ATOM 651 C CA . GLN A 1 88 ? 4.689 -8.790 7.761 1.00 98.12 88 GLN A CA 1
ATOM 652 C C . GLN A 1 88 ? 5.241 -8.012 8.962 1.00 98.12 88 GLN A C 1
ATOM 654 O O . GLN A 1 88 ? 5.018 -8.420 10.100 1.00 98.12 88 GLN A O 1
ATOM 659 N N . GLN A 1 89 ? 5.924 -6.892 8.721 1.00 98.12 89 GLN A N 1
ATOM 660 C CA . GLN A 1 89 ? 6.555 -6.086 9.768 1.00 98.12 89 GLN A CA 1
ATOM 661 C C . GLN A 1 89 ? 5.535 -5.378 10.669 1.00 98.12 89 GLN A C 1
ATOM 663 O O . GLN A 1 89 ? 5.694 -5.366 11.887 1.00 98.12 89 GLN A O 1
ATOM 668 N N . SER A 1 90 ? 4.479 -4.808 10.087 1.00 98.31 90 SER A N 1
ATOM 669 C CA . SER A 1 90 ? 3.433 -4.091 10.832 1.00 98.31 90 SER A CA 1
ATOM 670 C C . SER A 1 90 ? 2.431 -5.014 11.527 1.00 98.31 90 SER A C 1
ATOM 672 O O . SER A 1 90 ? 1.736 -4.592 12.452 1.00 98.31 90 SER A O 1
ATOM 674 N N . GLY A 1 91 ? 2.307 -6.260 11.062 1.00 98.06 91 GLY A N 1
ATOM 675 C CA . GLY A 1 91 ? 1.288 -7.189 11.536 1.00 98.06 91 GLY A CA 1
ATOM 676 C C . GLY A 1 91 ? -0.139 -6.814 11.124 1.00 98.06 91 GLY A C 1
ATOM 677 O O . GLY A 1 91 ? -1.079 -7.362 11.700 1.00 98.06 91 GLY A O 1
ATOM 678 N N . ALA A 1 92 ? -0.317 -5.918 10.142 1.00 98.31 92 ALA A N 1
ATOM 679 C CA . ALA A 1 92 ? -1.634 -5.541 9.631 1.00 98.31 92 ALA A CA 1
ATOM 680 C C . ALA A 1 92 ? -2.472 -6.780 9.263 1.00 98.31 92 ALA A C 1
ATOM 682 O O . ALA A 1 92 ? -1.949 -7.788 8.755 1.00 98.31 92 ALA A O 1
ATOM 683 N N . GLU A 1 93 ? -3.776 -6.725 9.542 1.00 98.00 93 GLU A N 1
ATOM 684 C CA . GLU A 1 93 ? -4.647 -7.892 9.405 1.00 98.00 93 GLU A CA 1
ATOM 685 C C . GLU A 1 93 ? -4.836 -8.267 7.937 1.00 98.00 93 GLU A C 1
ATOM 687 O O . GLU A 1 93 ? -4.625 -9.424 7.575 1.00 98.00 93 GLU A O 1
ATOM 692 N N . ARG A 1 94 ? -5.185 -7.289 7.096 1.00 98.00 94 ARG A N 1
ATOM 693 C CA . ARG A 1 94 ? -5.353 -7.438 5.647 1.00 98.00 94 ARG A CA 1
ATOM 694 C C . ARG A 1 94 ? -4.668 -6.293 4.919 1.00 98.00 94 ARG A C 1
ATOM 696 O O . ARG A 1 94 ? -4.682 -5.156 5.385 1.00 98.00 94 ARG A O 1
ATOM 703 N N . MET A 1 95 ? -4.131 -6.580 3.742 1.00 98.56 95 MET A N 1
ATOM 704 C CA . MET A 1 95 ? -3.605 -5.568 2.838 1.00 98.56 95 MET A CA 1
ATOM 705 C C . MET A 1 95 ? -4.180 -5.768 1.441 1.00 98.56 95 MET A C 1
ATOM 707 O O . MET A 1 95 ? -4.198 -6.872 0.901 1.00 98.56 95 MET A O 1
ATOM 711 N N . VAL A 1 96 ? -4.658 -4.681 0.855 1.00 98.50 96 VAL A N 1
ATOM 712 C CA . VAL A 1 96 ? -5.177 -4.651 -0.504 1.00 98.50 96 VAL A CA 1
ATOM 713 C C . VAL A 1 96 ? -4.327 -3.677 -1.307 1.00 98.50 96 VAL A C 1
ATOM 715 O O . VAL A 1 96 ? -4.219 -2.498 -0.973 1.00 98.50 96 VAL A O 1
ATOM 718 N N . LEU A 1 97 ? -3.702 -4.187 -2.359 1.00 98.31 97 LEU A N 1
ATOM 719 C CA . LEU A 1 97 ? -2.834 -3.406 -3.222 1.00 98.31 97 LEU A CA 1
ATOM 720 C C . LEU A 1 97 ? -3.674 -2.633 -4.232 1.00 98.31 97 LEU A C 1
ATOM 722 O O . LEU A 1 97 ? -4.582 -3.178 -4.867 1.0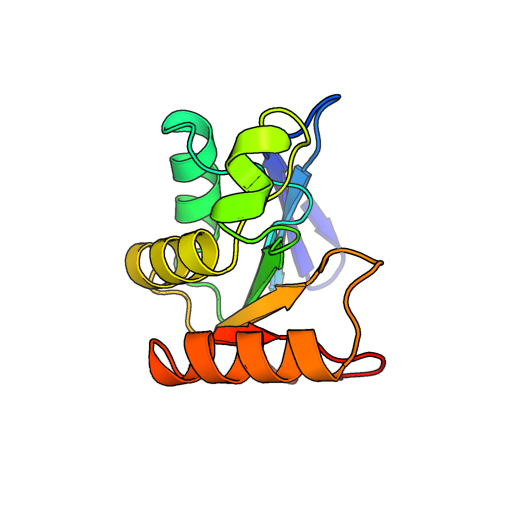0 98.31 97 LEU A O 1
ATOM 726 N N . ILE A 1 98 ? -3.352 -1.359 -4.371 1.00 97.38 98 ILE A N 1
ATOM 727 C CA . ILE A 1 98 ? -3.968 -0.414 -5.295 1.00 97.38 98 ILE A CA 1
ATOM 728 C C . ILE A 1 98 ? -2.879 0.209 -6.172 1.00 97.38 98 ILE A C 1
ATOM 730 O O . ILE A 1 98 ? -1.692 -0.072 -6.005 1.00 97.38 98 ILE A O 1
ATOM 734 N N . HIS A 1 99 ? -3.293 1.075 -7.097 1.00 95.44 99 HIS A N 1
ATOM 735 C CA . HIS A 1 99 ? -2.368 1.911 -7.857 1.00 95.44 99 HIS A CA 1
ATOM 736 C C . HIS A 1 99 ? -1.423 1.117 -8.777 1.00 95.44 99 HIS A C 1
ATOM 738 O O . HIS A 1 99 ? -0.256 1.443 -8.899 1.00 95.44 99 HIS A O 1
ATOM 744 N N . HIS A 1 100 ? -1.894 0.041 -9.417 1.00 95.38 100 HIS A N 1
ATOM 745 C CA . HIS A 1 100 ? -1.052 -0.697 -10.364 1.00 95.38 100 HIS A CA 1
ATOM 746 C C . HIS A 1 100 ? -0.656 0.175 -11.568 1.00 95.38 100 HIS A C 1
ATOM 748 O O . HIS A 1 100 ? -1.391 1.082 -11.957 1.00 95.38 100 HIS A O 1
ATOM 754 N N . GLU A 1 101 ? 0.469 -0.155 -12.208 1.00 95.69 101 GLU A N 1
ATOM 755 C CA . GLU A 1 101 ? 0.891 0.457 -13.473 1.00 95.69 101 GLU A CA 1
ATOM 756 C C . GLU A 1 101 ? -0.262 0.442 -14.509 1.00 95.69 101 GLU A C 1
ATOM 758 O O . GLU A 1 101 ? -0.766 -0.645 -14.824 1.00 95.69 101 GLU A O 1
ATOM 763 N N . PRO A 1 102 ? -0.696 1.607 -15.043 1.00 95.06 102 PRO A N 1
ATOM 764 C CA . PRO A 1 102 ? -1.873 1.712 -15.915 1.00 95.06 102 PRO A CA 1
ATOM 765 C C . PRO A 1 102 ? -1.810 0.886 -17.201 1.00 95.06 102 PRO A C 1
ATOM 767 O O . PRO A 1 102 ? -2.849 0.572 -17.778 1.00 95.06 102 PRO A O 1
ATOM 770 N N . SER A 1 103 ? -0.606 0.555 -17.669 1.00 95.12 103 SER A N 1
ATOM 771 C CA . SER A 1 103 ? -0.411 -0.272 -18.863 1.00 95.12 103 SER A CA 1
ATOM 772 C C . SER A 1 103 ? -0.572 -1.781 -18.627 1.00 95.12 103 SER A C 1
ATOM 774 O O . SER A 1 103 ? -0.639 -2.526 -19.606 1.00 95.12 103 SER A O 1
ATOM 776 N N . ARG A 1 104 ? -0.668 -2.246 -17.370 1.00 94.94 104 ARG A N 1
ATOM 777 C CA . ARG A 1 104 ? -0.894 -3.668 -17.056 1.00 94.94 104 ARG A CA 1
ATOM 778 C C . ARG A 1 104 ? -2.286 -4.113 -17.483 1.00 94.94 104 ARG A C 1
ATOM 780 O O . ARG A 1 104 ? -3.276 -3.440 -17.196 1.00 94.94 104 ARG A O 1
ATOM 787 N N . VAL A 1 105 ? -2.359 -5.286 -18.104 1.00 96.81 105 VAL A N 1
ATOM 788 C CA . VAL A 1 105 ? -3.632 -5.935 -18.438 1.00 96.81 105 VAL A CA 1
ATOM 789 C C . VAL A 1 105 ? -4.048 -6.926 -17.350 1.00 96.81 105 VAL A C 1
ATOM 791 O O . VAL A 1 105 ? -3.234 -7.347 -16.529 1.00 96.81 105 VAL A O 1
ATOM 794 N N . ASP A 1 106 ? -5.308 -7.361 -17.373 1.00 96.62 106 ASP A N 1
ATOM 795 C CA . ASP A 1 106 ? -5.871 -8.295 -16.386 1.00 96.62 106 ASP A CA 1
ATOM 796 C C . ASP A 1 106 ? -5.036 -9.570 -16.199 1.00 96.62 106 ASP A C 1
ATOM 798 O O . ASP A 1 106 ? -4.920 -10.073 -15.083 1.00 96.62 106 ASP A O 1
ATOM 802 N N . ALA A 1 107 ? -4.430 -10.091 -17.272 1.00 98.00 107 ALA A N 1
ATOM 803 C CA . ALA A 1 107 ? -3.578 -11.278 -17.201 1.00 98.00 107 ALA A CA 1
ATOM 804 C C . ALA A 1 107 ? -2.302 -11.037 -16.374 1.00 98.00 107 ALA A C 1
ATOM 806 O O . ALA A 1 107 ? -1.917 -11.903 -15.588 1.00 98.00 107 ALA A O 1
ATOM 807 N N . ASP A 1 108 ? -1.687 -9.858 -16.503 1.00 96.88 108 ASP A N 1
ATOM 808 C CA . ASP A 1 108 ? -0.503 -9.479 -15.725 1.00 96.88 108 ASP A CA 1
ATOM 809 C C . ASP A 1 108 ? -0.867 -9.331 -14.245 1.00 96.88 108 ASP A C 1
ATOM 811 O O . ASP A 1 108 ? -0.163 -9.823 -13.362 1.00 96.88 108 ASP A O 1
ATOM 815 N N . LEU A 1 109 ? -2.008 -8.690 -13.971 1.00 97.06 109 LEU A N 1
ATOM 816 C CA . LEU A 1 109 ? -2.520 -8.490 -12.617 1.00 97.06 109 LEU A CA 1
ATOM 817 C C . LEU A 1 109 ? -2.903 -9.817 -11.955 1.00 97.06 109 LEU A C 1
ATOM 819 O O . LEU A 1 109 ? -2.597 -10.022 -10.784 1.00 97.06 109 LEU A O 1
ATOM 823 N N . ALA A 1 110 ? -3.514 -10.743 -12.694 1.00 97.38 110 ALA A N 1
ATOM 824 C CA . ALA A 1 110 ? -3.851 -12.069 -12.185 1.00 97.38 110 ALA A CA 1
ATOM 825 C C . ALA A 1 110 ? -2.598 -12.887 -11.835 1.00 97.38 110 ALA A C 1
ATOM 827 O O . ALA A 1 110 ? -2.573 -13.557 -10.802 1.00 97.38 110 ALA A O 1
ATOM 828 N N . ALA A 1 111 ? -1.550 -12.817 -12.664 1.00 97.38 111 ALA A N 1
ATOM 829 C CA . ALA A 1 111 ? -0.276 -13.473 -12.380 1.00 97.38 111 ALA A CA 1
ATOM 830 C C . ALA A 1 111 ? 0.403 -12.879 -11.135 1.00 97.38 111 ALA A C 1
ATOM 832 O O . ALA A 1 111 ? 0.862 -13.627 -10.272 1.00 97.38 111 ALA A O 1
ATOM 833 N N . LEU A 1 112 ? 0.405 -11.547 -11.013 1.00 96.44 112 LEU A N 1
ATOM 834 C CA . LEU A 1 112 ? 0.918 -10.847 -9.836 1.00 96.44 112 LEU A CA 1
ATOM 835 C C . LEU A 1 112 ? 0.137 -11.220 -8.567 1.00 96.44 112 LEU A C 1
ATOM 837 O O . LEU A 1 112 ? 0.749 -11.544 -7.553 1.00 96.44 112 LEU A O 1
ATOM 841 N N . GLU A 1 113 ? -1.200 -11.204 -8.613 1.00 97.31 113 GLU A N 1
ATOM 842 C CA . GLU A 1 113 ? -2.050 -11.559 -7.469 1.00 97.31 113 GLU A CA 1
ATOM 843 C C . GLU A 1 113 ? -1.809 -13.007 -7.019 1.00 97.31 113 GLU A C 1
ATOM 845 O O . GLU A 1 113 ? -1.701 -13.274 -5.823 1.00 97.31 113 GLU A O 1
ATOM 850 N N . ALA A 1 114 ? -1.665 -13.940 -7.965 1.00 98.12 114 ALA A N 1
ATOM 851 C CA . ALA A 1 114 ? -1.376 -15.335 -7.654 1.00 98.12 114 ALA A CA 1
ATOM 852 C C . ALA A 1 114 ? -0.042 -15.505 -6.903 1.00 98.12 114 ALA A C 1
ATOM 854 O O . ALA A 1 114 ? -0.000 -16.260 -5.930 1.00 98.12 114 ALA A O 1
ATOM 855 N N . ASP A 1 115 ? 1.020 -14.793 -7.305 1.00 97.56 115 ASP A N 1
ATOM 856 C CA . ASP A 1 115 ? 2.313 -14.825 -6.603 1.00 97.56 115 ASP A CA 1
ATOM 857 C C . ASP A 1 115 ? 2.201 -14.274 -5.175 1.00 97.56 115 ASP A C 1
ATOM 859 O O . ASP A 1 115 ? 2.550 -14.952 -4.203 1.00 97.56 115 ASP A O 1
ATOM 863 N N . ILE A 1 116 ? 1.660 -13.061 -5.024 1.00 97.38 116 ILE A N 1
ATOM 864 C CA . ILE A 1 116 ? 1.611 -12.392 -3.717 1.00 97.38 116 ILE A CA 1
ATOM 865 C C . ILE A 1 116 ? 0.700 -13.127 -2.737 1.00 97.38 116 ILE A C 1
ATOM 867 O O . ILE A 1 116 ? 1.072 -13.301 -1.580 1.00 97.38 116 ILE A O 1
ATOM 871 N N . THR A 1 117 ? -0.454 -13.624 -3.191 1.00 97.50 117 THR A N 1
ATOM 872 C CA . THR A 1 117 ? -1.402 -14.349 -2.338 1.00 97.50 117 THR A CA 1
ATOM 873 C C . THR A 1 117 ? -0.857 -15.726 -1.947 1.00 97.50 117 THR A C 1
ATOM 875 O O . THR A 1 117 ? -1.138 -16.197 -0.845 1.00 97.50 117 THR A O 1
ATOM 878 N N . ALA A 1 118 ? -0.037 -16.365 -2.791 1.00 98.25 118 ALA A N 1
ATOM 879 C CA . ALA A 1 118 ? 0.653 -17.604 -2.426 1.00 98.25 118 ALA A CA 1
ATOM 880 C C . ALA A 1 118 ? 1.694 -17.391 -1.313 1.00 98.25 118 ALA A C 1
ATOM 882 O O . ALA A 1 118 ? 1.899 -18.279 -0.484 1.00 98.25 118 ALA A O 1
ATOM 883 N N . ARG A 1 119 ? 2.337 -16.218 -1.276 1.00 98.12 119 ARG A N 1
ATOM 884 C CA . ARG A 1 119 ? 3.323 -15.840 -0.248 1.00 98.12 119 ARG A CA 1
ATOM 885 C C . ARG A 1 119 ? 2.662 -15.338 1.031 1.00 98.12 119 ARG A C 1
ATOM 887 O O . ARG A 1 119 ? 3.142 -15.632 2.124 1.00 98.12 119 ARG A O 1
ATOM 894 N N . ASP A 1 120 ? 1.561 -14.608 0.897 1.00 98.25 120 ASP A N 1
ATOM 895 C CA . ASP A 1 120 ? 0.745 -14.140 2.006 1.00 98.25 120 ASP A CA 1
ATOM 896 C C . ASP A 1 120 ? -0.736 -14.034 1.600 1.00 98.25 120 ASP A C 1
ATOM 898 O O . ASP A 1 120 ? -1.127 -13.090 0.909 1.00 98.25 120 ASP A O 1
ATOM 902 N N . PRO A 1 121 ? -1.611 -14.937 2.078 1.00 97.81 121 PRO A N 1
ATOM 903 C CA . PRO A 1 121 ? -3.018 -14.951 1.683 1.00 97.81 121 PRO A CA 1
ATOM 904 C C . PRO A 1 121 ? -3.814 -13.740 2.189 1.00 97.81 121 PRO A C 1
ATOM 906 O O . PRO A 1 121 ? -4.991 -13.593 1.859 1.00 97.81 121 PRO A O 1
ATOM 909 N N . ARG A 1 122 ? -3.210 -12.881 3.020 1.00 98.06 122 ARG A N 1
ATOM 910 C CA . ARG A 1 122 ? -3.824 -11.638 3.500 1.00 98.06 122 ARG A CA 1
ATOM 911 C C . ARG A 1 122 ? -3.482 -10.429 2.631 1.00 98.06 122 ARG A C 1
ATOM 913 O O . ARG A 1 122 ? -3.987 -9.343 2.918 1.00 98.06 122 ARG A O 1
ATOM 920 N N . VAL A 1 123 ? -2.661 -10.616 1.594 1.00 98.56 123 VAL A N 1
ATOM 921 C CA . VAL A 1 123 ? -2.296 -9.597 0.607 1.00 98.56 123 VAL A CA 1
ATOM 922 C C . VAL A 1 123 ? -2.870 -9.972 -0.758 1.00 98.56 123 VAL A C 1
ATOM 924 O O . VAL A 1 123 ? -2.684 -11.090 -1.241 1.00 98.56 123 VAL A O 1
ATOM 927 N N . ARG A 1 124 ? -3.595 -9.040 -1.384 1.00 97.94 124 ARG A N 1
ATOM 928 C CA . ARG A 1 124 ? -4.190 -9.233 -2.718 1.00 97.94 124 ARG A CA 1
ATOM 929 C C . ARG A 1 124 ? -4.390 -7.919 -3.465 1.00 97.94 124 ARG A C 1
ATOM 931 O O . ARG A 1 124 ? -4.314 -6.857 -2.856 1.00 97.94 124 ARG A O 1
ATOM 938 N N . LEU A 1 125 ? -4.739 -7.977 -4.747 1.00 98.06 125 LEU A N 1
ATOM 939 C CA . LEU A 1 125 ? -5.067 -6.782 -5.531 1.00 98.06 125 LEU A CA 1
ATOM 940 C C . LEU A 1 125 ? -6.509 -6.316 -5.283 1.00 98.06 125 LEU A C 1
ATOM 942 O O . LEU A 1 125 ? -7.413 -7.130 -5.068 1.00 98.06 125 LEU A O 1
ATOM 946 N N . ALA A 1 126 ? -6.735 -5.002 -5.328 1.00 97.31 126 ALA A N 1
ATOM 947 C CA . ALA A 1 126 ? -8.069 -4.407 -5.394 1.00 97.31 126 ALA A CA 1
ATOM 948 C C . ALA A 1 126 ? -8.731 -4.669 -6.753 1.00 97.31 126 ALA A C 1
ATOM 950 O O . ALA A 1 126 ? -8.054 -4.860 -7.762 1.00 97.31 126 ALA A O 1
ATOM 951 N N . ARG A 1 127 ? -10.067 -4.608 -6.800 1.00 95.25 127 ARG A N 1
ATOM 952 C CA . ARG A 1 127 ? -10.839 -4.679 -8.053 1.00 95.25 127 ARG A CA 1
ATOM 953 C C . ARG A 1 127 ? -11.711 -3.441 -8.245 1.00 95.25 127 ARG A C 1
ATOM 955 O O . ARG A 1 127 ? -12.238 -2.878 -7.287 1.00 95.25 127 ARG A O 1
ATOM 962 N N . GLY A 1 128 ? -11.915 -3.043 -9.500 1.00 94.69 128 GLY A N 1
ATOM 963 C CA . GLY A 1 128 ? -12.847 -1.967 -9.839 1.00 94.69 128 GLY A CA 1
ATOM 964 C C . GLY A 1 128 ? -14.266 -2.276 -9.345 1.00 94.69 128 GLY A C 1
ATOM 965 O O . GLY A 1 128 ? -14.804 -3.346 -9.618 1.00 94.69 128 GLY A O 1
ATOM 966 N N . GLY A 1 129 ? -14.871 -1.345 -8.600 1.00 95.62 129 GLY A N 1
ATOM 967 C CA . GLY A 1 129 ? -16.224 -1.499 -8.043 1.00 95.62 129 GLY A CA 1
ATOM 968 C C . GLY A 1 129 ? -16.324 -2.385 -6.795 1.00 95.62 129 GLY A C 1
ATOM 969 O O . GLY A 1 129 ? -17.429 -2.623 -6.301 1.00 95.62 129 GLY A O 1
ATOM 970 N N . GLU A 1 130 ? -15.198 -2.863 -6.270 1.00 95.62 130 GLU A N 1
ATOM 971 C CA . GLU A 1 130 ? -15.159 -3.683 -5.066 1.00 95.62 130 GLU A CA 1
ATOM 972 C C . GLU A 1 130 ? -15.642 -2.926 -3.817 1.00 95.62 130 GLU A C 1
ATOM 974 O O . GLU A 1 130 ? -15.355 -1.745 -3.622 1.00 95.62 130 GLU A O 1
ATOM 979 N N . LYS A 1 131 ? -16.361 -3.635 -2.939 1.00 96.00 131 LYS A N 1
ATOM 980 C CA . LYS A 1 131 ? -16.767 -3.150 -1.615 1.00 96.00 131 LYS A CA 1
ATOM 981 C C . LYS A 1 131 ? -16.209 -4.080 -0.550 1.00 96.00 131 LYS A C 1
ATOM 983 O O . LYS A 1 131 ? -16.463 -5.282 -0.587 1.00 96.00 131 LYS A O 1
ATOM 988 N N . LEU A 1 132 ? -15.484 -3.515 0.409 1.00 92.19 132 LEU A N 1
ATOM 989 C CA . LEU A 1 132 ? -14.896 -4.254 1.521 1.00 92.19 132 LEU A CA 1
ATOM 990 C C . LEU A 1 132 ? -15.697 -3.998 2.793 1.00 92.19 132 LEU A C 1
ATOM 992 O O . LEU A 1 132 ? -15.984 -2.851 3.128 1.00 92.19 132 LEU A O 1
ATOM 996 N N . ALA A 1 133 ? -16.041 -5.073 3.496 1.00 88.81 133 ALA A N 1
ATOM 997 C CA . ALA A 1 133 ? -16.575 -5.001 4.846 1.00 88.81 133 ALA A CA 1
ATOM 998 C C . ALA A 1 133 ? -15.435 -5.198 5.853 1.00 88.81 133 ALA A C 1
ATOM 1000 O O . ALA A 1 133 ? -14.579 -6.084 5.687 1.00 88.81 133 ALA A O 1
ATOM 1001 N N . LEU A 1 134 ? -15.429 -4.344 6.874 1.00 83.19 134 LEU A N 1
ATOM 1002 C CA . LEU A 1 134 ? -14.510 -4.405 8.002 1.00 83.19 134 LEU A CA 1
ATOM 1003 C C . LEU A 1 134 ? -15.244 -4.976 9.196 1.00 83.19 134 LEU A C 1
ATOM 1005 O O . LEU A 1 134 ? -16.149 -4.313 9.750 1.00 83.19 134 LEU A O 1
#

Foldseek 3Di:
DDDPQKDKDWDWADAVVTDIKMWIDGDQAIETEAPQHDDDDPVRLVRRLQSQASHQEYEHFAADDPVVCVVCPRHRTHHLVSVLVSCVSRVHNAYEYDNYHPPDDPVNQVVVQVVSCVVPVRYGYDDPPDDDDD

pLDDT: mean 96.92, std 2.15, range [83.19, 98.81]

Mean predicted aligned error: 2.45 Å

Solvent-accessible surface area (backbone atoms only — not comparable to full-atom values): 7209 Å² total; per-residue (Å²): 93,74,61,86,78,32,41,41,46,77,44,73,35,42,26,73,95,60,44,60,24,38,38,43,34,44,91,95,44,30,36,21,40,38,52,50,28,34,70,90,42,74,70,48,43,48,54,49,33,62,60,31,44,77,13,59,33,33,41,34,28,27,33,33,52,76,80,52,37,76,82,46,70,84,67,13,55,17,23,58,68,56,48,53,52,43,38,65,74,26,59,31,61,27,37,33,35,38,66,56,46,85,85,62,50,72,68,58,52,51,54,50,31,54,55,47,27,73,77,37,80,49,37,40,66,65,60,92,91,66,83,85,88,132

Secondary structure (DSSP, 8-state):
-EETTEEEEEEEE--TT-EEEEEEEETTEEEEEE-S-----HHHHHHHHHHHTT-SEEEEE--B-HHHHHHHTTSS--BHHHHHHHHHHH--S-EEEE---TT--HHHHHHHHHHHHHH-TTEEE--TT-----

Radius of gyration: 14.36 Å; Cα contacts (8 Å, |Δi|>4): 260; chains: 1; bounding box: 34×35×36 Å